Protein AF-A0A091G127-F1 (afdb_monomer_lite)

Sequence (62 aa):
VRQVPGGKLQFLGWIYPFGNNTGYAPHFQGRATISADKGRNEVSVQLRTLTAADTATYFCAR

pLDDT: mean 94.09, std 2.81, range [83.25, 97.12]

Secondary structure (DSSP, 8-state):
-EE-TTS-EE--EEEETTTTEEEE-GGGTTTEEEEEETTTTEEEEEE-S--GGG-SEE----

Radius of gyration: 12.07 Å; chains: 1; bounding box: 27×20×32 Å

Foldseek 3Di:
DWADPVGDDDFAKDADQVVRDIDGDPVQVPFWDWDADPVVRDIDIGGHPDDPRNDTHDDDDD

InterPro domains:
  IPR013106 Immunoglobulin V-set domain [PF07686] (15-61)
  IPR013106 Immunoglobulin V-set domain [SM00406] (1-62)
  IPR013783 Immunoglobulin-like fold [G3DSA:2.60.40.10] (1-62)
  IPR036179 Immunoglobulin-like domain superfamily [SSF48726] (1-62)
  IPR050199 Immunoglobulin Heavy Variable [PTHR23266] (1-62)

Structure (mmCIF, N/CA/C/O backbone):
data_AF-A0A091G127-F1
#
_entry.id   AF-A0A091G127-F1
#
loop_
_atom_site.group_PDB
_atom_site.id
_atom_site.type_symbol
_atom_site.label_atom_id
_atom_site.label_alt_id
_atom_site.label_comp_id
_atom_site.label_asym_id
_atom_site.label_entity_id
_atom_site.label_seq_id
_atom_site.pdbx_PDB_ins_code
_atom_site.Cartn_x
_atom_site.Cartn_y
_atom_site.Cartn_z
_atom_site.occupancy
_atom_site.B_iso_or_equiv
_atom_site.auth_seq_id
_atom_site.auth_comp_id
_atom_site.auth_asym_id
_atom_site.auth_atom_id
_atom_site.pdbx_PDB_model_num
ATOM 1 N N . VAL A 1 1 ? 1.728 -1.175 2.556 1.00 95.25 1 VAL A N 1
ATOM 2 C CA . VAL A 1 1 ? 1.028 -1.821 3.703 1.00 95.25 1 VAL A CA 1
ATOM 3 C C . VAL A 1 1 ? 0.138 -0.799 4.399 1.00 95.25 1 VAL A C 1
ATOM 5 O O . VAL A 1 1 ? 0.291 0.386 4.121 1.00 95.25 1 VAL A O 1
ATOM 8 N N . ARG A 1 2 ? -0.782 -1.216 5.274 1.00 95.81 2 ARG A N 1
ATOM 9 C CA . ARG A 1 2 ? -1.541 -0.284 6.124 1.00 95.81 2 ARG A CA 1
ATOM 10 C C . ARG A 1 2 ? -1.522 -0.712 7.586 1.00 95.81 2 ARG A C 1
ATOM 12 O O . ARG A 1 2 ? -1.456 -1.906 7.865 1.00 95.81 2 ARG A O 1
ATOM 19 N N . GLN A 1 3 ? -1.616 0.243 8.497 1.00 97.06 3 GLN A N 1
ATOM 20 C CA . GLN A 1 3 ? -1.768 0.020 9.928 1.00 97.06 3 GLN A CA 1
ATOM 21 C C . GLN A 1 3 ? -3.155 0.487 10.359 1.00 97.06 3 GLN A C 1
ATOM 23 O O . GLN A 1 3 ? -3.468 1.674 10.264 1.00 97.06 3 GLN A O 1
ATOM 28 N N . VAL A 1 4 ? -3.994 -0.449 10.797 1.00 95.44 4 VAL A N 1
ATOM 29 C CA . VAL A 1 4 ? -5.347 -0.128 11.275 1.00 95.44 4 VAL A CA 1
ATOM 30 C C . VAL A 1 4 ? -5.302 0.437 12.702 1.00 95.44 4 VAL A C 1
ATOM 32 O O . VAL A 1 4 ? -4.318 0.200 13.416 1.00 95.44 4 VAL A O 1
ATOM 35 N N . PRO A 1 5 ? -6.357 1.142 13.155 1.00 92.81 5 PRO A N 1
ATOM 36 C CA . PRO A 1 5 ? -6.517 1.487 14.565 1.00 92.81 5 PRO A CA 1
ATOM 37 C C . PRO A 1 5 ? -6.325 0.242 15.447 1.00 92.81 5 PRO A C 1
ATOM 39 O O . PRO A 1 5 ? -6.886 -0.816 15.167 1.00 92.81 5 PRO A O 1
ATOM 42 N N . GLY A 1 6 ? -5.466 0.338 16.463 1.00 92.38 6 GLY A N 1
ATOM 43 C CA . GLY A 1 6 ? -4.996 -0.817 17.247 1.00 92.38 6 GLY A CA 1
ATOM 44 C C . GLY A 1 6 ? -3.624 -1.361 16.825 1.00 92.38 6 GLY A C 1
ATOM 45 O O . GLY A 1 6 ? -3.149 -2.338 17.394 1.00 92.38 6 GLY A O 1
ATOM 46 N N . GLY A 1 7 ? -2.965 -0.739 15.842 1.00 91.56 7 GLY A N 1
ATOM 47 C CA . GLY A 1 7 ? -1.546 -0.957 15.541 1.00 91.56 7 GLY A CA 1
ATOM 48 C C . GLY A 1 7 ? -1.239 -2.180 14.674 1.00 91.56 7 GLY A C 1
ATOM 49 O O . GLY A 1 7 ? -0.092 -2.352 14.256 1.00 91.56 7 GLY A O 1
ATOM 50 N N . LYS A 1 8 ? -2.243 -3.003 14.347 1.00 94.19 8 LYS A N 1
ATOM 51 C CA . LYS A 1 8 ? -2.070 -4.192 13.505 1.00 94.19 8 LYS A CA 1
ATOM 52 C C . LYS A 1 8 ? -1.720 -3.797 12.070 1.00 94.19 8 LYS A C 1
ATOM 54 O O . LYS A 1 8 ? -2.465 -3.075 11.405 1.00 94.19 8 LYS A O 1
ATOM 59 N N . LEU A 1 9 ? -0.608 -4.332 11.574 1.00 95.44 9 LEU A N 1
ATOM 60 C CA . LEU A 1 9 ? -0.208 -4.190 10.178 1.00 95.44 9 LEU A CA 1
ATOM 61 C C . LEU A 1 9 ? -0.979 -5.173 9.292 1.00 95.44 9 LEU A C 1
ATOM 63 O O . LEU A 1 9 ? -1.142 -6.349 9.619 1.00 95.44 9 LEU A O 1
ATOM 67 N N . GLN A 1 10 ? -1.451 -4.675 8.155 1.00 95.62 10 GLN A N 1
ATOM 68 C CA . GLN A 1 10 ? -2.135 -5.439 7.123 1.00 95.62 10 GLN A CA 1
ATOM 69 C C . GLN A 1 10 ? -1.434 -5.238 5.783 1.00 95.62 10 GLN A C 1
ATOM 71 O O . GLN A 1 10 ? -1.120 -4.114 5.365 1.00 95.62 10 GLN A O 1
ATOM 76 N N . PHE A 1 11 ? -1.205 -6.351 5.092 1.00 96.06 11 PHE A N 1
ATOM 77 C CA . PHE A 1 11 ? -0.691 -6.319 3.737 1.00 96.06 11 PHE A CA 1
ATOM 78 C C . PHE A 1 11 ? -1.741 -5.728 2.793 1.00 96.06 11 PHE A C 1
ATOM 80 O O . PHE A 1 11 ? -2.914 -6.085 2.865 1.00 96.06 11 PHE A O 1
ATOM 87 N N . LEU A 1 12 ? -1.312 -4.807 1.930 1.00 96.25 12 LEU A N 1
ATOM 88 C CA . LEU A 1 12 ? -2.176 -4.173 0.929 1.00 96.25 12 LEU A CA 1
ATOM 89 C C . LEU A 1 12 ? -1.890 -4.751 -0.449 1.00 96.25 12 LEU A C 1
ATOM 91 O O . LEU A 1 12 ? -2.793 -5.218 -1.137 1.00 96.25 12 LEU A O 1
ATOM 95 N N . GLY A 1 13 ? -0.616 -4.737 -0.819 1.00 96.56 13 GLY A N 1
ATOM 96 C CA . GLY A 1 13 ? -0.131 -5.205 -2.095 1.00 96.56 13 GLY A CA 1
ATOM 97 C C . GLY A 1 13 ? 1.332 -4.839 -2.287 1.00 96.56 13 GLY A C 1
ATOM 98 O O . GLY A 1 13 ? 1.946 -4.200 -1.426 1.00 96.56 13 GLY A O 1
ATOM 99 N N . TRP A 1 14 ? 1.862 -5.259 -3.423 1.00 96.50 14 TRP A N 1
ATOM 100 C CA . TRP A 1 14 ? 3.227 -5.025 -3.863 1.00 96.50 14 TRP A CA 1
ATOM 101 C C . TRP A 1 14 ? 3.249 -4.804 -5.370 1.00 96.50 14 TRP A C 1
ATOM 103 O O . TRP A 1 14 ? 2.343 -5.222 -6.094 1.00 96.50 14 TRP A O 1
ATOM 113 N N . ILE A 1 15 ? 4.315 -4.165 -5.831 1.00 95.62 15 ILE A N 1
ATOM 114 C CA . ILE A 1 15 ? 4.641 -4.033 -7.243 1.00 95.62 15 ILE A CA 1
ATOM 115 C C . ILE A 1 15 ? 6.095 -4.432 -7.439 1.00 95.62 15 ILE A C 1
ATOM 117 O O . ILE A 1 15 ? 6.955 -4.067 -6.639 1.00 95.62 15 ILE A O 1
ATOM 121 N N . TYR A 1 16 ? 6.366 -5.170 -8.510 1.00 94.31 16 TYR A N 1
ATOM 122 C CA . TYR A 1 16 ? 7.713 -5.388 -9.017 1.00 94.31 16 TYR A CA 1
ATOM 123 C C . TYR A 1 16 ? 7.893 -4.567 -10.300 1.00 94.31 16 TYR A C 1
ATOM 125 O O . TYR A 1 16 ? 7.466 -5.004 -11.374 1.00 94.31 16 TYR A O 1
ATOM 133 N N . PRO A 1 17 ? 8.502 -3.364 -10.212 1.00 89.31 17 PRO A N 1
ATOM 134 C CA . PRO A 1 17 ? 8.495 -2.382 -11.303 1.00 89.31 17 PRO A CA 1
ATOM 135 C C . PRO A 1 17 ? 9.189 -2.852 -12.588 1.00 89.31 17 PRO A C 1
ATOM 137 O O . PRO A 1 17 ? 8.869 -2.381 -13.684 1.00 89.31 17 PRO A O 1
ATOM 140 N N . PHE A 1 18 ? 10.152 -3.769 -12.468 1.00 88.12 18 PHE A N 1
ATOM 141 C CA . PHE A 1 18 ? 10.902 -4.298 -13.608 1.00 88.12 18 PHE A CA 1
ATOM 142 C C . PHE A 1 18 ? 10.102 -5.325 -14.414 1.00 88.12 18 PHE A C 1
ATOM 144 O O . PHE A 1 18 ? 10.206 -5.337 -15.634 1.00 88.12 18 PHE A O 1
ATOM 151 N N . GLY A 1 19 ? 9.257 -6.123 -13.756 1.00 85.94 19 GLY A N 1
ATOM 152 C CA . GLY A 1 19 ? 8.394 -7.116 -14.410 1.00 85.94 19 GLY A CA 1
ATOM 153 C C . GLY A 1 19 ? 6.950 -6.659 -14.623 1.00 85.94 19 GLY A C 1
ATOM 154 O O . GLY A 1 19 ? 6.133 -7.457 -15.062 1.00 85.94 19 GLY A O 1
ATOM 155 N N . ASN A 1 20 ? 6.624 -5.409 -14.268 1.00 83.25 20 ASN A N 1
ATOM 156 C CA . ASN A 1 20 ? 5.271 -4.840 -14.307 1.00 83.25 20 ASN A CA 1
ATOM 157 C C . ASN A 1 20 ? 4.204 -5.727 -13.633 1.00 83.25 20 ASN A C 1
ATOM 159 O O . ASN A 1 20 ? 3.047 -5.756 -14.046 1.00 83.25 20 ASN A O 1
ATOM 163 N N . ASN A 1 21 ? 4.615 -6.477 -12.609 1.00 93.19 21 ASN A N 1
ATOM 164 C CA . ASN A 1 21 ? 3.748 -7.400 -11.896 1.00 93.19 21 ASN A CA 1
ATOM 165 C C . ASN A 1 21 ? 3.276 -6.762 -10.591 1.00 93.19 21 ASN A C 1
ATOM 167 O O . ASN A 1 21 ? 4.056 -6.104 -9.897 1.00 93.19 21 ASN A O 1
ATOM 171 N N . THR A 1 22 ? 2.013 -6.984 -10.248 1.00 96.38 22 THR A N 1
ATOM 172 C CA . THR A 1 22 ? 1.399 -6.478 -9.021 1.00 96.38 22 THR A CA 1
ATOM 173 C C . THR A 1 22 ? 0.653 -7.596 -8.325 1.00 96.38 22 THR A C 1
ATOM 175 O O . THR A 1 22 ? -0.054 -8.363 -8.976 1.00 96.38 22 THR A O 1
ATOM 178 N N . GLY A 1 23 ? 0.743 -7.644 -7.002 1.00 96.06 23 GLY A N 1
ATOM 179 C CA . GLY A 1 23 ? -0.11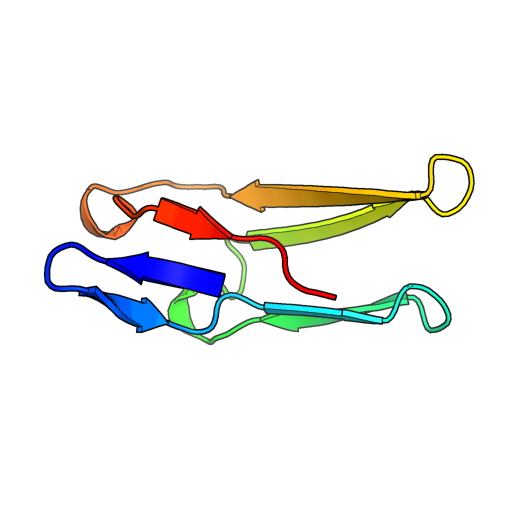1 -8.499 -6.189 1.00 96.06 23 GLY A CA 1
ATOM 180 C C . GLY A 1 23 ? -0.834 -7.681 -5.134 1.00 96.06 23 GLY A C 1
ATOM 181 O O . GLY A 1 23 ? -0.288 -6.711 -4.613 1.00 96.06 23 GLY A O 1
ATOM 182 N N . TYR A 1 24 ? -2.049 -8.095 -4.795 1.00 97.12 24 TYR A N 1
ATOM 183 C CA . TYR A 1 24 ? -2.887 -7.437 -3.798 1.00 97.12 24 TYR A CA 1
ATOM 184 C C . TYR A 1 24 ? -3.351 -8.458 -2.765 1.00 97.12 24 TYR A C 1
ATOM 186 O O . TYR A 1 24 ? -3.486 -9.644 -3.065 1.00 97.12 24 TYR A O 1
ATOM 194 N N . ALA A 1 25 ? -3.604 -8.009 -1.536 1.00 96.19 25 ALA A N 1
ATOM 195 C CA . ALA A 1 25 ? -4.315 -8.857 -0.588 1.00 96.19 25 ALA A CA 1
ATOM 196 C C . ALA A 1 25 ? -5.799 -8.967 -1.002 1.00 96.19 25 ALA A C 1
ATOM 198 O O . ALA A 1 25 ? -6.338 -7.999 -1.547 1.00 96.19 25 ALA A O 1
ATOM 199 N N . PRO A 1 26 ? -6.494 -10.080 -0.689 1.00 95.12 26 PRO A N 1
ATOM 200 C CA . PRO A 1 26 ? -7.871 -10.321 -1.139 1.00 95.12 26 PRO A CA 1
ATOM 201 C C . PRO A 1 26 ? -8.845 -9.168 -0.861 1.00 95.12 26 PRO A C 1
ATOM 203 O O . PRO A 1 26 ? -9.662 -8.825 -1.705 1.00 95.12 26 PRO A O 1
ATOM 206 N N . HIS A 1 27 ? -8.704 -8.499 0.287 1.00 91.38 27 HIS A N 1
ATOM 207 C CA . HIS A 1 27 ? -9.530 -7.352 0.682 1.00 91.38 27 HIS A CA 1
ATOM 208 C C . HIS A 1 27 ? -9.413 -6.127 -0.253 1.00 91.38 27 HIS A C 1
ATOM 210 O O . HIS A 1 27 ? -10.311 -5.281 -0.304 1.00 91.38 27 HIS A O 1
ATOM 216 N N . PHE A 1 28 ? -8.298 -6.004 -0.973 1.00 94.31 28 PHE A N 1
ATOM 217 C CA . PHE A 1 28 ? -8.006 -4.888 -1.875 1.00 94.31 28 PHE A CA 1
ATOM 218 C C . PHE A 1 28 ? -8.100 -5.270 -3.351 1.00 94.31 28 PHE A C 1
ATOM 220 O O . PHE A 1 28 ? -8.010 -4.390 -4.210 1.00 94.31 28 PHE A O 1
ATOM 227 N N . GLN A 1 29 ? -8.297 -6.554 -3.655 1.00 94.81 29 GLN A N 1
ATOM 228 C CA . GLN A 1 29 ? -8.447 -7.036 -5.020 1.00 94.81 29 GLN A CA 1
ATOM 229 C C . GLN A 1 29 ? -9.605 -6.294 -5.707 1.00 94.81 29 GLN A C 1
ATOM 231 O O . GLN A 1 29 ? -10.692 -6.160 -5.150 1.00 94.81 29 GLN A O 1
ATOM 236 N N . GLY A 1 30 ? -9.354 -5.748 -6.898 1.00 93.94 30 GLY A N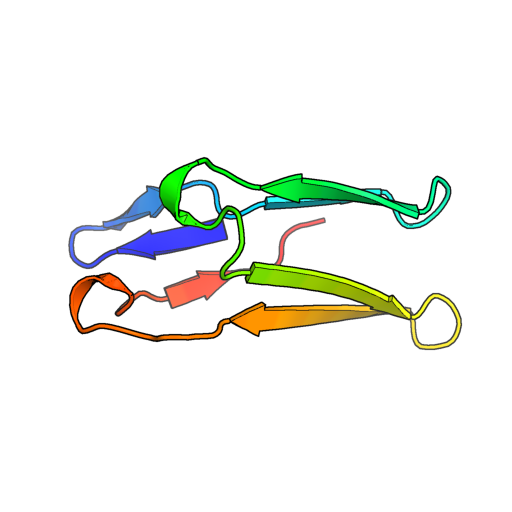 1
ATOM 237 C CA . GLY A 1 30 ? -10.350 -4.995 -7.671 1.00 93.94 30 GLY A CA 1
ATOM 238 C C . GLY A 1 30 ? -10.645 -3.571 -7.173 1.00 93.94 30 GLY A C 1
ATOM 239 O O . GLY A 1 30 ? -11.283 -2.809 -7.895 1.00 93.94 30 GLY A O 1
ATOM 240 N N . ARG A 1 31 ? -10.160 -3.177 -5.986 1.00 95.56 31 ARG A N 1
ATOM 241 C CA . ARG A 1 31 ? -10.326 -1.815 -5.433 1.00 95.56 31 ARG A CA 1
ATOM 242 C C . ARG A 1 31 ? -9.027 -1.018 -5.381 1.00 95.56 31 ARG A C 1
ATOM 244 O O . ARG A 1 31 ? -9.074 0.209 -5.415 1.00 95.56 31 ARG A O 1
ATOM 251 N N . ALA A 1 32 ? -7.888 -1.698 -5.278 1.00 95.94 32 ALA A N 1
ATOM 252 C CA . ALA A 1 32 ? -6.569 -1.086 -5.295 1.00 95.94 32 ALA A CA 1
ATOM 253 C C . ALA A 1 32 ? -5.915 -1.196 -6.673 1.00 95.94 32 ALA A C 1
ATOM 255 O O . ALA A 1 32 ? -6.028 -2.209 -7.362 1.00 95.94 32 ALA A O 1
ATOM 256 N N . THR A 1 33 ? -5.179 -0.158 -7.044 1.00 96.44 33 THR A N 1
ATOM 257 C CA . THR A 1 33 ? -4.283 -0.146 -8.198 1.00 96.44 33 THR A CA 1
ATOM 258 C C . THR A 1 33 ? -2.949 0.421 -7.742 1.00 96.44 33 THR A C 1
ATOM 260 O O . THR A 1 33 ? -2.898 1.545 -7.244 1.00 96.44 33 THR A O 1
ATOM 263 N N . ILE A 1 34 ? -1.881 -0.365 -7.865 1.00 96.00 34 ILE A N 1
ATOM 264 C CA . ILE A 1 34 ? -0.511 0.074 -7.582 1.00 96.00 34 ILE A CA 1
ATOM 265 C C . ILE A 1 34 ? 0.204 0.254 -8.920 1.00 96.00 34 ILE A C 1
ATOM 267 O O . ILE A 1 34 ? 0.150 -0.629 -9.774 1.00 96.00 34 ILE A O 1
ATOM 271 N N . SER A 1 35 ? 0.887 1.380 -9.092 1.00 95.12 35 SER A N 1
ATOM 272 C CA . SER A 1 35 ? 1.689 1.685 -10.278 1.00 95.12 35 SER A CA 1
ATOM 273 C C . SER A 1 35 ? 3.051 2.238 -9.879 1.00 95.12 35 SER A C 1
ATOM 275 O O . SER A 1 35 ? 3.196 2.837 -8.815 1.00 95.12 35 SER A O 1
ATOM 277 N N . ALA A 1 36 ? 4.050 2.052 -10.739 1.00 94.94 36 ALA A N 1
ATOM 278 C CA . ALA A 1 36 ? 5.390 2.586 -10.538 1.00 94.94 36 ALA A CA 1
ATOM 279 C C . ALA A 1 36 ? 5.818 3.409 -11.754 1.00 94.94 36 ALA A C 1
ATOM 281 O O . ALA A 1 36 ? 5.790 2.913 -12.882 1.00 94.94 36 ALA A O 1
ATOM 282 N N . ASP A 1 37 ? 6.258 4.639 -11.507 1.00 93.19 37 ASP A N 1
ATOM 283 C CA . ASP A 1 37 ? 6.951 5.468 -12.483 1.00 93.19 37 ASP A CA 1
ATOM 284 C C . ASP A 1 37 ? 8.462 5.341 -12.252 1.00 93.19 37 ASP A C 1
ATOM 286 O O . ASP A 1 37 ? 9.022 5.828 -11.267 1.00 93.19 37 ASP A O 1
ATOM 290 N N . LYS A 1 38 ? 9.128 4.657 -13.184 1.00 91.50 38 LYS A N 1
ATOM 291 C CA . LYS A 1 38 ? 10.573 4.401 -13.136 1.00 91.50 38 LYS A CA 1
ATOM 292 C C . LYS A 1 38 ? 11.402 5.647 -13.452 1.00 91.50 38 LYS A C 1
ATOM 294 O O . LYS A 1 38 ? 12.496 5.772 -12.914 1.00 91.50 38 LYS A O 1
ATOM 299 N N . GLY A 1 39 ? 10.891 6.555 -14.286 1.00 93.44 39 GLY A N 1
ATOM 300 C CA . GLY A 1 39 ? 11.578 7.805 -14.620 1.00 93.44 39 GLY A CA 1
ATOM 301 C C . GLY A 1 39 ? 11.583 8.782 -13.447 1.00 93.44 39 GLY A C 1
ATOM 302 O O . GLY A 1 39 ? 12.551 9.512 -13.256 1.00 93.44 39 GLY A O 1
ATOM 303 N N . ARG A 1 40 ? 10.531 8.743 -12.623 1.00 94.81 40 ARG A N 1
ATOM 304 C CA . ARG A 1 40 ? 10.382 9.586 -11.426 1.00 94.81 40 ARG A CA 1
ATOM 305 C C . ARG A 1 40 ? 10.777 8.903 -10.115 1.00 94.81 40 ARG A C 1
ATOM 307 O O . ARG A 1 40 ? 10.760 9.550 -9.074 1.00 94.81 40 ARG A O 1
ATOM 314 N N . ASN A 1 41 ? 11.128 7.615 -10.157 1.00 91.06 41 ASN A N 1
ATOM 315 C CA . ASN A 1 41 ? 11.360 6.774 -8.976 1.00 91.06 41 ASN A CA 1
ATOM 316 C C . ASN A 1 41 ? 10.209 6.878 -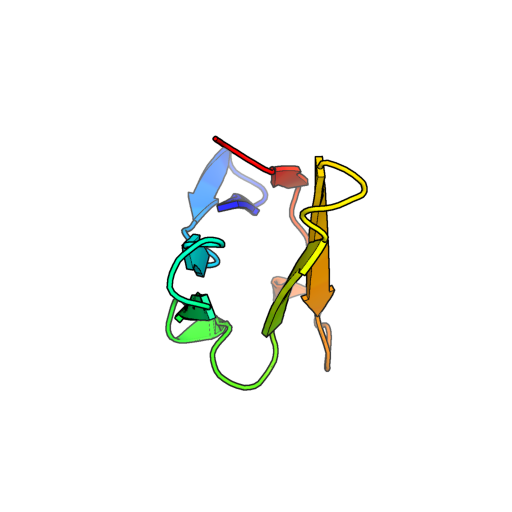7.951 1.00 91.06 41 ASN A C 1
ATOM 318 O O . ASN A 1 41 ? 10.428 6.981 -6.743 1.00 91.06 41 ASN A O 1
ATOM 322 N N . GLU A 1 42 ? 8.974 6.868 -8.451 1.00 94.56 42 GLU A N 1
ATOM 323 C CA . GLU A 1 42 ? 7.759 7.075 -7.665 1.00 94.56 42 GLU A CA 1
ATOM 324 C C . GLU A 1 42 ? 6.856 5.840 -7.739 1.00 94.56 42 GLU A C 1
ATOM 326 O O . GLU A 1 42 ? 6.730 5.196 -8.781 1.00 94.56 42 GLU A O 1
ATOM 331 N N . VAL A 1 43 ? 6.208 5.508 -6.623 1.00 94.38 43 VAL A N 1
ATOM 332 C CA . VAL A 1 43 ? 5.164 4.482 -6.563 1.00 94.38 43 VAL A CA 1
ATOM 333 C C . VAL A 1 43 ? 3.875 5.146 -6.112 1.00 94.38 43 VAL A C 1
ATOM 335 O O . VAL A 1 43 ? 3.847 5.824 -5.086 1.00 94.38 43 VAL A O 1
ATOM 338 N N . SER A 1 44 ? 2.803 4.910 -6.857 1.00 95.44 44 SER A N 1
ATOM 339 C CA . SER A 1 44 ? 1.478 5.446 -6.563 1.00 95.44 44 SER A CA 1
ATOM 340 C C . SER A 1 44 ? 0.521 4.311 -6.215 1.00 95.44 44 SER A C 1
ATOM 342 O O . SER A 1 4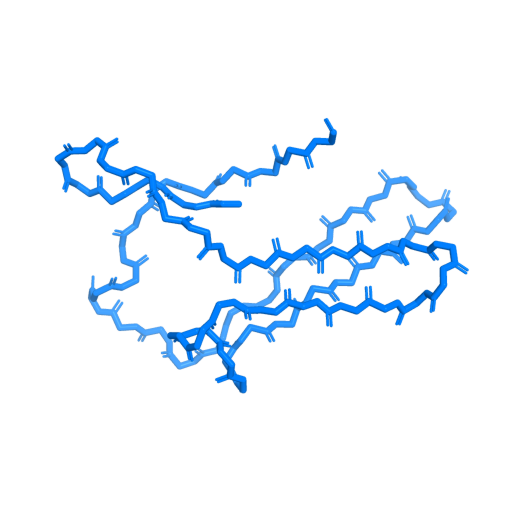4 ? 0.575 3.224 -6.794 1.00 95.44 44 SER A O 1
ATOM 344 N N . VAL A 1 45 ? -0.380 4.575 -5.269 1.00 95.31 45 VAL A N 1
ATOM 345 C CA . VAL A 1 45 ? -1.474 3.669 -4.907 1.00 95.31 45 VAL A CA 1
ATOM 346 C C . VAL A 1 45 ? -2.784 4.421 -5.057 1.00 95.31 45 VAL A C 1
ATOM 348 O O . VAL A 1 45 ? -3.009 5.426 -4.386 1.00 95.31 45 VAL A O 1
ATOM 351 N N . GLN A 1 46 ? -3.663 3.912 -5.912 1.00 96.62 46 GLN A N 1
ATOM 352 C CA . GLN A 1 46 ? -5.035 4.380 -6.028 1.00 96.62 46 GLN A CA 1
ATOM 353 C C . GLN A 1 46 ? -5.963 3.380 -5.337 1.00 96.62 46 GLN A C 1
ATOM 355 O O . GLN A 1 46 ? -5.924 2.186 -5.626 1.00 96.62 46 GLN A O 1
ATOM 360 N N . LEU A 1 47 ? -6.816 3.870 -4.440 1.00 95.50 47 LEU A N 1
ATOM 361 C CA . LEU A 1 47 ? -7.888 3.095 -3.819 1.00 95.50 47 LEU A CA 1
ATOM 362 C C . LEU A 1 47 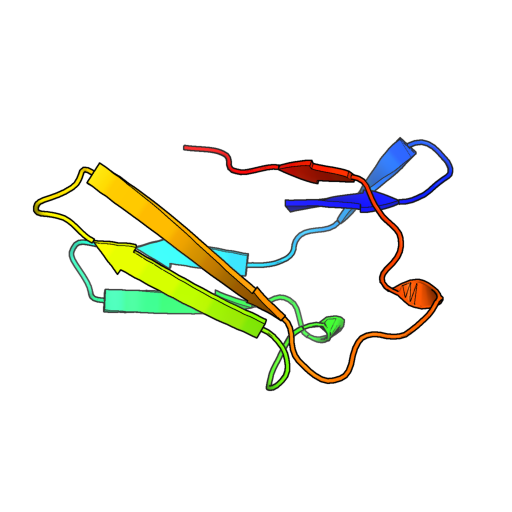? -9.236 3.634 -4.291 1.00 95.50 47 LEU A C 1
ATOM 364 O O . LEU A 1 47 ? -9.456 4.844 -4.310 1.00 95.50 47 LEU A O 1
ATOM 368 N N . ARG A 1 48 ? -10.137 2.733 -4.671 1.00 95.50 48 ARG A N 1
ATOM 369 C CA . ARG A 1 48 ? -11.503 3.045 -5.106 1.00 95.50 48 ARG A CA 1
ATOM 370 C C . ARG A 1 48 ? -12.506 2.476 -4.113 1.00 95.50 48 ARG A C 1
ATOM 372 O O . ARG A 1 48 ? -12.198 1.525 -3.396 1.00 95.50 48 ARG A O 1
ATOM 379 N N . THR A 1 49 ? -13.724 3.024 -4.103 1.00 93.44 49 THR A N 1
ATOM 380 C CA . THR A 1 49 ? -14.830 2.547 -3.244 1.00 93.44 49 THR A CA 1
ATOM 381 C C . THR A 1 49 ? -14.415 2.443 -1.767 1.00 93.44 49 THR A C 1
ATOM 383 O O . THR A 1 49 ? -14.474 1.373 -1.160 1.00 93.44 49 THR A O 1
ATOM 386 N N . LEU A 1 50 ? -13.902 3.555 -1.226 1.00 94.31 50 LEU A N 1
ATOM 387 C CA . LEU A 1 50 ? -13.440 3.647 0.160 1.00 94.31 50 LEU A CA 1
ATOM 388 C C . LEU A 1 50 ? -14.612 3.551 1.138 1.00 94.31 50 LEU A C 1
ATOM 390 O O . LEU A 1 50 ? -15.673 4.135 0.918 1.00 94.31 50 LEU A O 1
ATOM 394 N N . THR A 1 51 ? -14.388 2.842 2.239 1.00 93.69 51 THR A N 1
ATOM 395 C CA . THR A 1 51 ? -15.346 2.690 3.340 1.00 93.69 51 THR A CA 1
ATOM 396 C C . THR A 1 51 ? -14.701 3.075 4.670 1.00 93.69 51 THR A C 1
ATOM 398 O O . THR A 1 51 ? -13.483 3.216 4.758 1.00 93.69 51 THR A O 1
ATOM 401 N N . ALA A 1 52 ? -15.490 3.185 5.744 1.00 94.31 52 ALA A N 1
ATOM 402 C CA . ALA A 1 52 ? -14.950 3.439 7.084 1.00 94.31 52 ALA A CA 1
ATOM 403 C C . ALA A 1 52 ? -13.915 2.379 7.522 1.00 94.31 52 ALA A C 1
ATOM 405 O O . ALA A 1 52 ? -12.953 2.713 8.214 1.00 94.31 52 ALA A O 1
ATOM 406 N N . ALA A 1 53 ? -14.055 1.132 7.048 1.00 90.81 53 ALA A N 1
ATOM 407 C CA . ALA A 1 53 ? -13.114 0.038 7.300 1.00 90.81 53 ALA A CA 1
ATOM 408 C C . ALA A 1 53 ? -11.743 0.229 6.621 1.00 90.81 53 ALA A C 1
ATOM 410 O O . ALA A 1 53 ? -10.797 -0.510 6.906 1.00 90.81 53 ALA A O 1
ATOM 411 N N . ASP A 1 54 ? -11.625 1.206 5.719 1.00 93.38 54 ASP A N 1
ATOM 412 C CA . ASP A 1 54 ? -10.371 1.555 5.063 1.00 93.38 54 ASP A CA 1
ATOM 413 C C . ASP A 1 54 ? -9.558 2.607 5.833 1.00 93.38 54 ASP A C 1
ATOM 415 O O . ASP A 1 54 ? -8.399 2.841 5.504 1.00 93.38 54 ASP A O 1
ATOM 419 N N . THR A 1 55 ? -10.102 3.175 6.911 1.00 95.00 55 THR A N 1
ATOM 420 C CA . THR A 1 55 ? -9.383 4.114 7.784 1.00 95.00 55 THR A CA 1
ATOM 421 C C . THR A 1 55 ? -8.151 3.454 8.406 1.00 95.00 55 THR A C 1
ATOM 423 O O . THR A 1 55 ? -8.261 2.534 9.218 1.00 95.00 55 THR A O 1
ATOM 426 N N . ALA A 1 56 ? -6.965 3.924 8.021 1.00 96.19 56 ALA A N 1
ATOM 427 C CA . ALA A 1 56 ? -5.680 3.397 8.462 1.00 96.19 56 ALA A CA 1
ATOM 428 C C . ALA A 1 56 ? -4.548 4.376 8.123 1.00 96.19 56 ALA A C 1
ATOM 430 O O . ALA A 1 56 ? -4.700 5.234 7.252 1.00 96.19 56 ALA A O 1
ATOM 431 N N . THR A 1 57 ? -3.381 4.192 8.741 1.00 97.06 57 THR A N 1
ATOM 432 C CA . THR A 1 57 ? -2.142 4.822 8.266 1.00 97.06 57 THR A CA 1
ATOM 433 C C . THR A 1 57 ? -1.543 3.962 7.161 1.00 97.06 57 THR A C 1
ATOM 435 O O . THR A 1 57 ? -1.337 2.760 7.343 1.00 97.06 57 THR A O 1
ATOM 438 N N . TYR A 1 58 ? -1.267 4.553 6.003 1.00 96.62 58 TYR A N 1
ATOM 439 C CA . TYR A 1 58 ? -0.731 3.845 4.843 1.00 96.62 58 TYR A CA 1
ATOM 440 C C . TYR A 1 5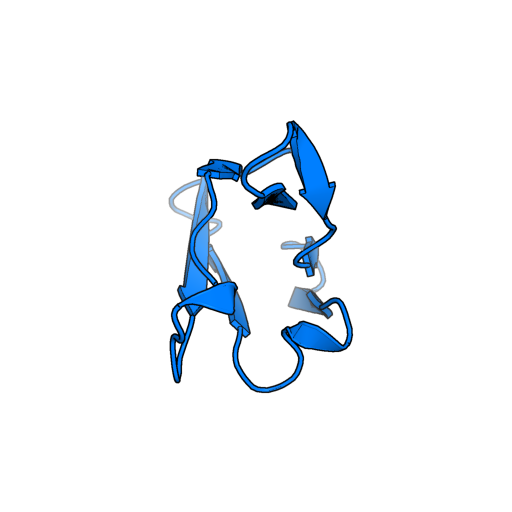8 ? 0.768 4.087 4.714 1.00 96.62 58 TYR A C 1
ATOM 442 O O . TYR A 1 58 ? 1.230 5.221 4.787 1.00 96.62 58 TYR A O 1
ATOM 450 N N . PHE A 1 59 ? 1.518 3.011 4.487 1.00 95.94 59 PHE A N 1
ATOM 451 C CA . PHE A 1 59 ? 2.969 3.061 4.361 1.00 95.94 59 PHE A CA 1
ATOM 452 C C . PHE A 1 59 ? 3.416 2.454 3.036 1.00 95.94 59 PHE A C 1
ATOM 454 O O . PHE A 1 59 ? 2.990 1.351 2.658 1.00 95.94 59 PHE A O 1
ATOM 461 N N . CYS A 1 60 ? 4.320 3.167 2.371 1.00 94.31 60 CYS A N 1
ATOM 462 C CA . CYS A 1 60 ? 5.158 2.624 1.314 1.00 94.31 60 CYS A CA 1
ATOM 463 C C . CYS A 1 60 ? 6.412 2.008 1.952 1.00 94.31 60 CYS A C 1
ATOM 465 O O . CYS A 1 60 ? 6.975 2.587 2.878 1.00 94.31 60 CYS A O 1
ATOM 467 N N . ALA A 1 61 ? 6.818 0.832 1.480 1.00 91.88 61 ALA A N 1
ATOM 468 C CA . ALA A 1 61 ? 8.023 0.137 1.919 1.00 91.88 61 ALA A CA 1
ATOM 469 C C . ALA A 1 61 ? 8.775 -0.361 0.679 1.00 91.88 61 ALA A C 1
ATOM 471 O O . ALA A 1 61 ? 8.134 -0.736 -0.307 1.00 91.88 61 ALA A O 1
ATOM 472 N N . ARG A 1 62 ? 10.107 -0.336 0.739 1.00 85.50 62 ARG A N 1
ATOM 473 C CA . ARG A 1 62 ? 11.023 -0.790 -0.309 1.00 85.50 62 ARG A CA 1
ATOM 474 C C . ARG A 1 62 ? 11.906 -1.896 0.241 1.00 85.50 62 ARG A C 1
ATOM 476 O O . ARG A 1 62 ? 12.350 -1.731 1.397 1.00 85.50 62 ARG A O 1
#

Organism: Cuculus canorus (NCBI:txid55661)